Protein AF-A0A7K1Z1G1-F1 (afdb_monomer)

Solvent-accessible surface area (backbone atoms only — not comparable to full-atom values): 9906 Å² total; per-residue (Å²): 142,82,71,72,47,76,33,46,46,66,32,77,38,81,45,75,45,65,49,96,61,77,34,84,35,58,25,43,35,39,56,41,64,44,82,96,51,61,45,48,66,42,65,47,62,47,80,36,32,61,92,39,20,83,48,75,44,73,27,42,33,36,30,54,63,85,82,65,77,60,68,42,80,43,52,38,38,36,38,31,38,39,26,88,40,75,72,44,73,47,78,43,47,32,34,40,38,59,81,54,68,85,77,87,63,45,82,44,80,46,67,45,62,89,71,74,62,92,96,61,82,67,47,77,47,79,44,62,74,55,90,67,99,62,92,79,89,82,88,85,83,90,75,79,55,87,76,71,58,56,91,84,75,61,78,85,79,85,132

Radius of gyration: 30.46 Å; Cα contacts (8 Å, |Δi|>4): 270; chains: 1; bounding box: 64×21×80 Å

Nearest PDB structures (foldseek):
  1row-assembly2_B  TM=6.636E-01  e=2.705E-04  Caenorhabditis elegans
  7sqc-assembly1_T0  TM=6.574E-01  e=9.317E-04  Chlamydomonas reinhardtii
  7sqc-assembly1_T1  TM=7.226E-01  e=3.574E-03  Chlamydomonas reinhardtii
  5ghu-assembly1_A  TM=6.743E-01  e=1.776E-03  Escherichia coli K-12
  4be6-assembly1_A  TM=3.916E-01  e=7.331E-01  Vibrio cholerae MJ-1236

Foldseek 3Di:
DPLEAEAEAQGKDKDWDAAPDQFQAKKKKAKDQCPPHQKDKPPRIDIAGSVRRGDTDIIMIHGHADADQDKDKTKMWIFIDHRPGDRDIDIGIYIHDHPHDDPPWDWDWDWPPPDDDAPDDIDIDIDIPDDDPDDDDDDDDDDADPVGDPPRRDDDDDD

Structure (mmCIF, N/CA/C/O backbone):
data_AF-A0A7K1Z1G1-F1
#
_entry.id   AF-A0A7K1Z1G1-F1
#
loop_
_atom_site.group_PDB
_atom_site.id
_atom_site.type_symbol
_atom_site.label_atom_id
_atom_site.label_alt_id
_atom_site.label_comp_id
_atom_site.label_asym_id
_atom_site.label_entity_id
_atom_site.label_seq_id
_atom_site.pdbx_PDB_ins_code
_atom_site.Cartn_x
_atom_site.Cartn_y
_atom_site.Cartn_z
_atom_site.occupancy
_atom_site.B_iso_or_equiv
_atom_site.auth_seq_id
_atom_site.auth_comp_id
_atom_site.auth_asym_id
_atom_site.auth_atom_id
_atom_site.pdbx_PDB_model_num
ATOM 1 N N . MET A 1 1 ? -18.009 -6.519 -3.606 1.00 38.53 1 MET A N 1
ATOM 2 C CA . MET A 1 1 ? -16.577 -6.807 -3.401 1.00 38.53 1 MET A CA 1
ATOM 3 C C . MET A 1 1 ? -15.779 -5.833 -4.250 1.00 38.53 1 MET A C 1
ATOM 5 O O . MET A 1 1 ? -15.648 -6.042 -5.446 1.00 38.53 1 MET A O 1
ATOM 9 N N . ARG A 1 2 ? -15.375 -4.712 -3.648 1.00 45.75 2 ARG A N 1
ATOM 10 C CA . ARG A 1 2 ? -14.464 -3.703 -4.209 1.00 45.75 2 ARG A CA 1
ATOM 11 C C . ARG A 1 2 ? -13.658 -3.128 -3.037 1.00 45.75 2 ARG A C 1
ATOM 13 O O . ARG A 1 2 ? -13.747 -1.946 -2.753 1.00 45.75 2 ARG A O 1
ATOM 20 N N . ASP A 1 3 ? -12.928 -3.991 -2.339 1.00 58.59 3 ASP A N 1
ATOM 21 C CA . ASP A 1 3 ? -12.039 -3.577 -1.243 1.00 58.59 3 ASP A CA 1
ATOM 22 C C . ASP A 1 3 ? -10.574 -3.714 -1.695 1.00 58.59 3 ASP A C 1
ATOM 24 O O . ASP A 1 3 ? -9.742 -4.247 -0.970 1.00 58.59 3 ASP A O 1
ATOM 28 N N . LYS A 1 4 ? -10.283 -3.320 -2.944 1.00 71.50 4 LYS A N 1
ATOM 29 C CA . LYS A 1 4 ? -8.915 -3.226 -3.468 1.00 71.50 4 LYS A CA 1
ATOM 30 C C . LYS A 1 4 ? -8.444 -1.795 -3.224 1.00 71.50 4 LYS A C 1
ATOM 32 O O . LYS A 1 4 ? -9.080 -0.863 -3.718 1.00 71.50 4 LYS A O 1
ATOM 37 N N . VAL A 1 5 ? -7.381 -1.621 -2.445 1.00 89.00 5 VAL A N 1
ATOM 38 C CA . VAL A 1 5 ? -6.740 -0.314 -2.241 1.00 89.00 5 VAL A CA 1
ATOM 39 C C . VAL A 1 5 ? -5.540 -0.225 -3.173 1.00 89.00 5 VAL A C 1
ATOM 41 O O . VAL A 1 5 ? -4.688 -1.102 -3.160 1.00 89.00 5 VAL A O 1
ATOM 44 N N . GLU A 1 6 ? -5.482 0.829 -3.978 1.00 94.62 6 GLU A N 1
ATOM 45 C CA . GLU A 1 6 ? -4.355 1.090 -4.877 1.00 94.62 6 GLU A CA 1
ATOM 46 C C . GLU A 1 6 ? -3.518 2.247 -4.329 1.00 94.62 6 GLU A C 1
ATOM 48 O O . GLU A 1 6 ? -4.069 3.290 -3.934 1.00 94.62 6 GLU A O 1
ATOM 53 N N . VAL A 1 7 ? -2.205 2.035 -4.279 1.00 96.00 7 VAL A N 1
ATOM 54 C CA . VAL A 1 7 ? -1.196 2.993 -3.818 1.00 96.00 7 VAL A CA 1
ATOM 55 C C . VAL A 1 7 ? -0.151 3.099 -4.929 1.00 96.00 7 VAL A C 1
ATOM 57 O O . VAL A 1 7 ? 0.503 2.102 -5.191 1.00 96.00 7 VAL A O 1
ATOM 60 N N . PRO A 1 8 ? -0.022 4.235 -5.629 1.00 95.25 8 PRO A N 1
ATOM 61 C CA . PRO A 1 8 ? 1.057 4.402 -6.599 1.00 95.25 8 PRO A CA 1
ATOM 62 C C . PRO A 1 8 ? 2.418 4.304 -5.914 1.00 95.25 8 PRO A C 1
ATOM 64 O O . PRO A 1 8 ? 2.542 4.739 -4.763 1.00 95.25 8 PRO A O 1
ATOM 67 N N . GLU A 1 9 ? 3.418 3.791 -6.619 1.00 94.38 9 GLU A N 1
ATOM 68 C CA . GLU A 1 9 ? 4.802 3.852 -6.158 1.00 94.38 9 GLU A CA 1
ATOM 69 C C . GLU A 1 9 ? 5.267 5.283 -5.858 1.00 94.38 9 GLU A C 1
ATOM 71 O O . GLU A 1 9 ? 4.685 6.288 -6.296 1.00 94.38 9 GLU A O 1
ATOM 76 N N . GLY A 1 10 ? 6.234 5.379 -4.942 1.00 94.06 10 GLY A N 1
ATOM 77 C CA . GLY A 1 10 ? 6.780 6.651 -4.463 1.00 94.06 10 GLY A CA 1
ATOM 78 C C . GLY A 1 10 ? 5.768 7.590 -3.787 1.00 94.06 10 GLY A C 1
ATOM 79 O O . GLY A 1 10 ? 6.087 8.757 -3.541 1.00 94.06 10 GLY A O 1
ATOM 80 N N . SER A 1 11 ? 4.550 7.117 -3.497 1.00 95.44 11 SER A N 1
ATOM 81 C CA . SER A 1 11 ? 3.425 7.948 -3.066 1.00 95.44 11 SER A CA 1
ATOM 82 C C . SER A 1 11 ? 2.770 7.470 -1.770 1.00 95.44 11 SER A C 1
ATOM 84 O O . SER A 1 11 ? 2.881 6.320 -1.344 1.00 95.44 11 SER A O 1
ATOM 86 N N . ASP A 1 12 ? 2.017 8.388 -1.159 1.00 95.94 12 ASP A N 1
ATOM 87 C CA . ASP A 1 12 ? 1.241 8.143 0.053 1.00 95.94 12 ASP A CA 1
ATOM 88 C C . ASP A 1 12 ? -0.260 7.978 -0.245 1.00 95.94 12 ASP A C 1
ATOM 90 O O . ASP A 1 12 ? -0.850 8.700 -1.058 1.00 95.94 12 ASP A O 1
ATOM 94 N N . LYS A 1 13 ? -0.927 7.084 0.493 1.00 96.50 13 LYS A N 1
ATOM 95 C CA . LYS A 1 13 ? -2.381 6.884 0.451 1.00 96.50 13 LYS A CA 1
ATOM 96 C C . LYS A 1 13 ? -2.971 6.755 1.852 1.00 96.50 13 LYS A C 1
ATOM 98 O O . LYS A 1 13 ? -2.518 5.965 2.670 1.00 96.50 13 LYS A O 1
ATOM 103 N N . LYS A 1 14 ? -4.054 7.490 2.116 1.00 96.44 14 LYS A N 1
ATOM 104 C CA . LYS A 1 14 ? -4.797 7.394 3.380 1.00 96.44 14 LYS A CA 1
ATOM 105 C C . LYS A 1 14 ? -5.772 6.213 3.361 1.00 96.44 14 LYS A C 1
ATOM 107 O O . LYS A 1 14 ? -6.578 6.098 2.438 1.00 96.44 14 LYS A O 1
ATOM 112 N N . MET A 1 15 ? -5.739 5.400 4.413 1.00 94.88 15 MET A N 1
ATOM 113 C CA . MET A 1 15 ? -6.734 4.380 4.740 1.00 94.88 15 MET A CA 1
ATOM 114 C C . MET A 1 15 ? -7.398 4.742 6.069 1.00 94.88 15 MET A C 1
ATOM 116 O O . MET A 1 15 ? -6.714 4.904 7.073 1.00 94.88 15 MET A O 1
ATOM 120 N N . ASP A 1 16 ? -8.722 4.858 6.089 1.00 96.19 16 ASP A N 1
ATOM 121 C CA . ASP A 1 16 ? -9.472 5.132 7.315 1.00 96.19 16 ASP A CA 1
ATOM 122 C C . ASP A 1 16 ? -9.934 3.823 7.971 1.00 96.19 16 ASP A C 1
ATOM 124 O O . ASP A 1 16 ? -10.432 2.916 7.300 1.00 96.19 16 ASP A O 1
ATOM 128 N N . VAL A 1 17 ? -9.758 3.723 9.290 1.00 96.62 17 VAL A N 1
ATOM 129 C CA . VAL A 1 17 ? -10.181 2.578 10.105 1.00 96.62 17 VAL A CA 1
ATOM 130 C C . VAL A 1 17 ? -11.223 3.041 11.116 1.00 96.62 17 VAL A C 1
ATOM 132 O O . VAL A 1 17 ? -11.045 4.055 11.789 1.00 96.62 17 VAL A O 1
ATOM 135 N N . VAL A 1 18 ? -12.301 2.272 11.254 1.00 96.94 18 VAL A N 1
ATOM 136 C CA . VAL A 1 18 ? -13.406 2.549 12.178 1.00 96.94 18 VAL A CA 1
ATOM 137 C C . VAL A 1 18 ? -13.992 1.237 12.695 1.00 96.94 18 VAL A C 1
ATOM 139 O O . VAL A 1 18 ? -13.965 0.218 11.998 1.00 96.94 18 VAL A O 1
ATOM 142 N N . LEU A 1 19 ? -14.519 1.237 13.920 1.00 96.94 19 LEU A N 1
ATOM 143 C CA . LEU A 1 19 ? -15.243 0.086 14.455 1.00 96.94 19 LEU A CA 1
ATOM 144 C C . LEU A 1 19 ? -16.712 0.133 14.024 1.00 96.94 19 LEU A C 1
ATOM 146 O O . LEU A 1 19 ? -17.328 1.193 13.947 1.00 96.94 19 LEU A O 1
ATOM 150 N N . SER A 1 20 ? -17.309 -1.032 13.779 1.00 93.19 20 SER A N 1
ATOM 151 C CA . SER A 1 20 ? -18.716 -1.126 13.365 1.00 93.19 20 SER A CA 1
ATOM 152 C C . SER A 1 20 ? -19.708 -1.023 14.528 1.00 93.19 20 SER A C 1
ATOM 154 O O . SER A 1 20 ? -20.890 -0.768 14.299 1.00 93.19 20 SER A O 1
ATOM 156 N N . ALA A 1 21 ? -19.247 -1.21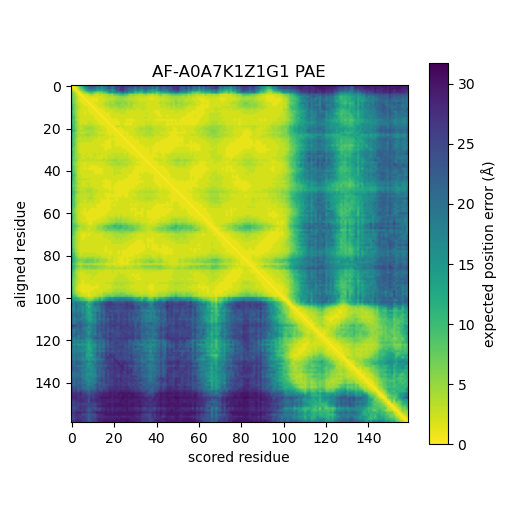5 15.767 1.00 95.75 21 ALA A N 1
ATOM 157 C CA . ALA A 1 21 ? -20.064 -1.129 16.971 1.00 95.75 21 ALA A CA 1
ATOM 158 C C . ALA A 1 21 ? -19.289 -0.529 18.152 1.00 95.75 21 ALA A C 1
ATOM 160 O O . ALA A 1 21 ? -18.079 -0.737 18.290 1.00 95.75 21 ALA A O 1
ATOM 161 N N . ALA A 1 22 ? -20.020 0.159 19.034 1.00 97.25 22 ALA A N 1
ATOM 162 C CA . ALA A 1 22 ? -19.482 0.718 20.268 1.00 97.25 22 ALA A CA 1
ATOM 163 C C . ALA A 1 22 ? -18.880 -0.383 21.159 1.00 97.25 22 ALA A C 1
ATOM 165 O O . ALA A 1 22 ? -19.602 -1.317 21.523 1.00 97.25 22 ALA A O 1
ATOM 166 N N . PRO A 1 23 ? -17.592 -0.295 21.531 1.00 97.69 23 PRO A N 1
ATOM 167 C CA . PRO A 1 23 ? -16.980 -1.253 22.434 1.00 97.69 23 PRO A CA 1
ATOM 168 C C . PRO A 1 23 ? -17.345 -0.956 23.896 1.00 97.69 23 PRO A C 1
ATOM 170 O O . PRO A 1 23 ? -17.713 0.164 24.251 1.00 97.69 23 PRO A O 1
ATOM 173 N N . SER A 1 24 ? -17.211 -1.953 24.772 1.00 97.81 24 SER A N 1
ATOM 174 C CA . SER A 1 24 ? -17.453 -1.802 26.218 1.00 97.81 24 SER A CA 1
ATOM 175 C C . SER A 1 24 ? -16.270 -1.201 26.991 1.00 97.81 24 SER A C 1
ATOM 177 O O . SER A 1 24 ? -16.411 -0.845 28.157 1.00 97.81 24 SER A O 1
ATOM 179 N N . ALA A 1 25 ? -15.096 -1.149 26.365 1.00 98.06 25 ALA A N 1
ATOM 180 C CA . ALA A 1 25 ? -13.834 -0.616 26.873 1.00 98.06 25 ALA A CA 1
ATOM 181 C C . ALA A 1 25 ? -12.931 -0.296 25.670 1.00 98.06 25 ALA A C 1
ATOM 183 O O . ALA A 1 25 ? -13.371 -0.420 24.528 1.00 98.06 25 ALA A O 1
ATOM 184 N N . ASP A 1 26 ? -11.683 0.087 25.906 1.00 98.38 26 ASP A N 1
ATOM 185 C CA . ASP A 1 26 ? -10.754 0.365 24.814 1.00 98.38 26 ASP A CA 1
ATOM 186 C C . ASP A 1 26 ? -10.456 -0.896 23.983 1.00 98.38 26 ASP A C 1
ATOM 188 O O . ASP A 1 26 ? -10.356 -2.013 24.506 1.00 98.38 26 ASP A O 1
ATOM 192 N N . VAL A 1 27 ? -10.328 -0.695 22.673 1.00 98.56 27 VAL A N 1
ATOM 193 C CA . VAL A 1 27 ? -9.976 -1.699 21.668 1.00 98.56 27 VAL A CA 1
ATOM 194 C C . VAL A 1 27 ? -8.681 -1.270 21.006 1.00 98.56 27 VAL A C 1
ATOM 196 O O . VAL A 1 27 ? -8.597 -0.169 20.462 1.00 98.56 27 VAL A O 1
ATOM 199 N N . THR A 1 28 ? -7.696 -2.155 20.992 1.00 98.44 28 THR A N 1
ATOM 200 C CA . THR A 1 28 ? -6.471 -1.964 20.219 1.00 98.44 28 THR A CA 1
ATOM 201 C C . THR A 1 28 ? -6.613 -2.688 18.889 1.00 98.44 28 THR A C 1
ATOM 203 O O . THR A 1 28 ? -6.902 -3.884 18.866 1.00 98.44 28 THR A O 1
ATOM 206 N N . VAL A 1 29 ? -6.397 -1.972 17.788 1.00 98.38 29 VAL A N 1
ATOM 207 C CA . VAL A 1 29 ? -6.309 -2.539 16.439 1.00 98.38 29 VAL A CA 1
ATOM 208 C C . VAL A 1 29 ? -4.855 -2.504 15.998 1.00 98.38 29 VAL A C 1
ATOM 210 O O . VAL A 1 29 ? -4.291 -1.422 15.851 1.00 98.38 29 VAL A O 1
ATOM 213 N N . THR A 1 30 ? -4.247 -3.667 15.783 1.00 98.44 30 THR A N 1
ATOM 214 C CA . THR A 1 30 ? -2.875 -3.785 15.271 1.00 98.44 30 THR A CA 1
ATOM 215 C C . THR A 1 30 ? -2.878 -4.089 13.780 1.00 98.44 30 THR A C 1
ATOM 217 O O . THR A 1 30 ? -3.741 -4.817 13.296 1.00 98.44 30 THR A O 1
ATOM 220 N N . ILE A 1 31 ? -1.913 -3.532 13.049 1.00 98.25 31 ILE A N 1
ATOM 221 C CA . ILE A 1 31 ? -1.729 -3.718 11.607 1.00 98.25 31 ILE A CA 1
ATOM 222 C C . ILE A 1 31 ? -0.458 -4.538 11.390 1.00 98.25 31 ILE A C 1
ATOM 224 O O . ILE A 1 31 ? 0.598 -4.221 11.931 1.00 98.25 31 ILE A O 1
ATOM 228 N N . SER A 1 32 ? -0.561 -5.603 10.601 1.00 97.88 32 SER A N 1
ATOM 229 C CA . SER A 1 32 ? 0.533 -6.528 10.284 1.00 97.88 32 SER A CA 1
ATOM 230 C C . SER A 1 32 ? 0.488 -6.949 8.811 1.00 97.88 32 SER A C 1
ATOM 232 O O . SER A 1 32 ? -0.414 -6.540 8.083 1.00 97.88 32 SER A O 1
ATOM 234 N N . GLY A 1 33 ? 1.458 -7.749 8.357 1.00 96.69 33 GLY A N 1
ATOM 235 C CA . GLY A 1 33 ? 1.541 -8.198 6.956 1.00 96.69 33 GLY A CA 1
ATOM 236 C C . GLY A 1 33 ? 2.279 -7.240 6.012 1.00 96.69 33 GLY A C 1
ATOM 237 O O . GLY A 1 33 ? 2.270 -7.462 4.812 1.00 96.69 33 GLY A O 1
ATOM 238 N N . HIS A 1 34 ? 2.929 -6.205 6.556 1.00 96.44 34 HIS A N 1
ATOM 239 C CA . HIS A 1 34 ? 3.723 -5.214 5.812 1.00 96.44 34 HIS A CA 1
ATOM 240 C C . HIS A 1 34 ? 5.248 -5.422 5.939 1.00 96.44 34 HIS A C 1
ATOM 242 O O . HIS A 1 34 ? 6.050 -4.621 5.470 1.00 96.44 34 HIS A O 1
ATOM 248 N N . ALA A 1 35 ? 5.689 -6.440 6.684 1.00 96.12 35 ALA A N 1
ATOM 249 C CA . ALA A 1 35 ? 7.112 -6.671 6.905 1.00 96.12 35 ALA A CA 1
ATOM 250 C C . ALA A 1 35 ? 7.738 -7.315 5.662 1.00 96.12 35 ALA A C 1
ATOM 252 O O . ALA A 1 35 ? 7.305 -8.391 5.255 1.00 96.12 35 ALA A O 1
ATOM 253 N N . GLY A 1 36 ? 8.774 -6.677 5.108 1.00 94.06 36 GLY A N 1
ATOM 254 C CA . GLY A 1 36 ? 9.448 -7.143 3.892 1.00 94.06 36 GLY A CA 1
ATOM 255 C C . GLY A 1 36 ? 8.688 -6.847 2.597 1.00 94.06 36 GLY A C 1
ATOM 256 O O . GLY A 1 36 ? 9.005 -7.459 1.587 1.00 94.06 36 GLY A O 1
ATOM 257 N N . THR A 1 37 ? 7.695 -5.957 2.646 1.00 95.88 37 THR A N 1
ATOM 258 C CA . THR A 1 37 ? 6.983 -5.425 1.475 1.00 95.88 37 THR A CA 1
ATOM 259 C C . THR A 1 37 ? 7.366 -3.969 1.254 1.00 95.88 37 THR A C 1
ATOM 261 O O . THR A 1 37 ? 7.712 -3.294 2.228 1.00 95.88 37 THR A O 1
ATOM 264 N N . ASP A 1 38 ? 7.129 -3.447 0.056 1.00 95.69 38 ASP A N 1
ATOM 265 C CA . ASP A 1 38 ? 7.360 -2.039 -0.295 1.00 95.69 38 ASP A CA 1
ATOM 266 C C . ASP A 1 38 ? 6.284 -1.072 0.224 1.00 95.69 38 ASP A C 1
ATOM 268 O O . ASP A 1 38 ? 6.265 0.111 -0.099 1.00 95.69 38 ASP A O 1
ATOM 272 N N . LEU A 1 39 ? 5.411 -1.544 1.121 1.00 97.50 39 LEU A N 1
ATOM 273 C CA . LEU A 1 39 ? 4.398 -0.745 1.804 1.00 97.50 39 LEU A CA 1
ATOM 274 C C . LEU A 1 39 ? 4.733 -0.530 3.287 1.00 97.50 39 LEU A C 1
ATOM 276 O O . LEU A 1 39 ? 4.882 -1.484 4.052 1.00 97.50 39 LEU A O 1
ATOM 280 N N . THR A 1 4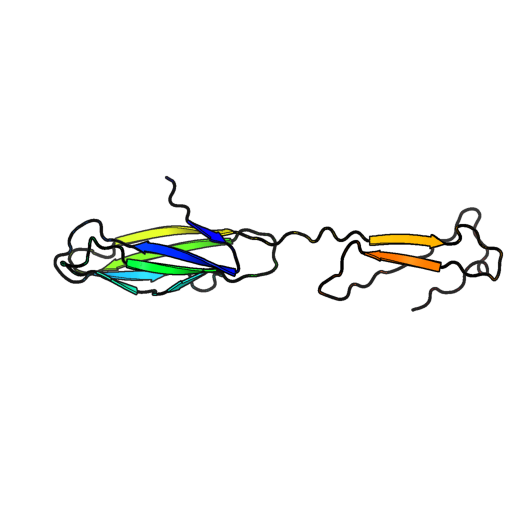0 ? 4.724 0.724 3.737 1.00 98.12 40 THR A N 1
ATOM 281 C CA . THR A 1 40 ? 4.877 1.094 5.153 1.00 98.12 40 THR A CA 1
ATOM 282 C C . THR A 1 40 ? 3.617 1.788 5.690 1.00 98.12 40 THR A C 1
ATOM 284 O O . THR A 1 40 ? 3.361 2.942 5.345 1.00 98.12 40 THR A O 1
ATOM 287 N N . PRO A 1 41 ? 2.818 1.131 6.555 1.00 98.00 41 PRO A N 1
ATOM 288 C CA . PRO A 1 41 ? 1.697 1.764 7.247 1.00 98.00 41 PRO A CA 1
ATOM 289 C C . PRO A 1 41 ? 2.144 2.548 8.494 1.00 98.00 41 PRO A C 1
ATOM 291 O O . PRO A 1 41 ? 2.980 2.083 9.270 1.00 98.00 41 PRO A O 1
ATOM 294 N N . SER A 1 42 ? 1.532 3.708 8.744 1.00 97.94 42 SER A N 1
ATOM 295 C CA . SER A 1 42 ? 1.767 4.523 9.941 1.00 97.94 42 SER A CA 1
ATOM 296 C C . SER A 1 42 ? 0.493 5.251 10.409 1.00 97.94 42 SER A C 1
ATOM 298 O O . SER A 1 42 ? -0.094 6.005 9.629 1.00 97.94 42 SER A O 1
ATOM 300 N N . PRO A 1 43 ? 0.053 5.076 11.672 1.00 98.38 43 PRO A N 1
ATOM 301 C CA . PRO A 1 43 ? 0.617 4.180 12.687 1.00 98.38 43 PRO A CA 1
ATOM 302 C C . PRO A 1 43 ? 0.269 2.700 12.425 1.00 98.38 43 PRO A C 1
ATOM 304 O O . PRO A 1 43 ? -0.685 2.391 11.718 1.00 98.38 43 PRO A O 1
ATOM 307 N N . THR A 1 44 ? 1.000 1.771 13.052 1.00 98.00 44 THR A N 1
ATOM 308 C CA . THR A 1 44 ? 0.721 0.316 13.002 1.00 98.00 44 THR A CA 1
ATOM 309 C C . THR A 1 44 ? -0.188 -0.178 14.133 1.00 98.00 44 THR A C 1
ATOM 311 O O . THR A 1 44 ? -0.521 -1.361 14.198 1.00 98.00 44 THR A O 1
ATOM 314 N N . SER A 1 45 ? -0.600 0.714 15.035 1.00 98.00 45 SER A N 1
ATOM 315 C CA . SER A 1 45 ? -1.541 0.428 16.115 1.00 98.00 45 SER A CA 1
ATOM 316 C C . SER A 1 45 ? -2.468 1.619 16.320 1.00 98.00 45 SER A C 1
ATOM 318 O O . SER A 1 45 ? -2.009 2.755 16.421 1.00 98.00 45 SER A O 1
ATOM 320 N N . LEU A 1 46 ? -3.763 1.342 16.429 1.00 98.25 46 LEU A N 1
ATOM 321 C CA . LEU A 1 46 ? -4.817 2.312 16.712 1.00 98.25 46 LEU A CA 1
ATOM 322 C C . LEU A 1 46 ? -5.534 1.925 18.003 1.00 98.25 46 LEU A 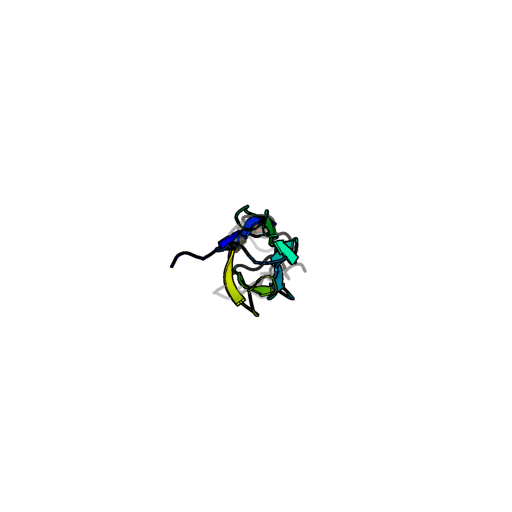C 1
ATOM 324 O O . LEU A 1 46 ? -5.685 0.738 18.294 1.00 98.25 46 LEU A O 1
ATOM 328 N N . THR A 1 47 ? -6.016 2.919 18.745 1.00 98.25 47 THR A N 1
ATOM 329 C CA . THR A 1 47 ? -6.812 2.696 19.957 1.00 98.25 47 THR A CA 1
ATOM 330 C C . THR A 1 47 ? -8.179 3.330 19.783 1.00 98.25 47 THR A C 1
ATOM 332 O O . THR A 1 47 ? -8.292 4.545 19.610 1.00 98.25 47 THR A O 1
ATOM 335 N N . PHE A 1 48 ? -9.221 2.511 19.864 1.00 98.44 48 PHE A N 1
ATOM 336 C CA . PHE A 1 48 ? -10.608 2.949 19.830 1.00 98.44 48 PHE A CA 1
ATOM 337 C C . PHE A 1 48 ? -11.224 2.882 21.221 1.00 98.44 48 PHE A C 1
ATOM 339 O O . PHE A 1 48 ? -11.118 1.868 21.900 1.00 98.44 48 PHE A O 1
ATOM 346 N N . THR A 1 49 ? -11.909 3.942 21.631 1.00 98.44 49 THR A N 1
ATOM 347 C CA . THR A 1 49 ? -12.605 4.025 22.923 1.00 98.44 49 THR A CA 1
ATOM 348 C C . THR A 1 49 ? -14.125 4.003 22.723 1.00 98.44 49 THR A C 1
ATOM 350 O O . THR A 1 49 ? -14.607 4.254 21.612 1.00 98.44 49 THR A O 1
ATOM 353 N N . PRO A 1 50 ? -14.933 3.807 23.782 1.00 98.19 50 PRO A N 1
ATOM 354 C CA . PRO A 1 50 ? -16.391 3.933 23.687 1.00 98.19 50 PRO A CA 1
ATOM 355 C C . PRO A 1 50 ? -16.895 5.317 23.223 1.00 98.19 50 PRO A C 1
ATOM 357 O O . PRO A 1 50 ? -18.016 5.419 22.734 1.00 98.19 50 PRO A O 1
ATOM 360 N N . ALA A 1 51 ? -16.091 6.381 23.344 1.00 98.19 51 ALA A N 1
ATOM 361 C CA . ALA A 1 51 ? -16.407 7.723 22.817 1.00 98.19 51 ALA A CA 1
ATOM 362 C C . ALA A 1 51 ? -15.907 7.943 21.371 1.00 98.19 51 ALA A C 1
ATOM 364 O O . ALA A 1 51 ? -16.367 8.822 20.653 1.00 98.19 51 ALA A O 1
ATOM 365 N N . ASN A 1 52 ? -14.913 7.138 21.023 1.00 97.50 52 ASN A N 1
ATOM 366 C CA . ASN A 1 52 ? -14.096 7.022 19.834 1.00 97.50 52 ASN A CA 1
ATOM 367 C C . ASN A 1 52 ? -14.556 6.303 18.568 1.00 97.50 52 ASN A C 1
ATOM 369 O O . ASN A 1 52 ? -14.183 6.636 17.447 1.00 97.50 52 ASN A O 1
ATOM 373 N N . TRP A 1 53 ? -15.260 5.202 18.811 1.00 98.06 53 TRP A N 1
ATOM 374 C CA . TRP A 1 53 ? -15.279 4.016 17.954 1.00 98.06 53 TRP A CA 1
ATOM 375 C C . TRP A 1 53 ? -15.824 4.244 16.544 1.00 98.06 53 TRP A C 1
ATOM 377 O O . TRP A 1 53 ? -15.453 3.519 15.627 1.00 98.06 53 TRP A O 1
ATOM 387 N N . ASN A 1 54 ? -16.695 5.239 16.395 1.00 97.44 54 ASN A N 1
ATOM 388 C CA . ASN A 1 54 ? -17.372 5.620 15.161 1.00 97.44 54 ASN A CA 1
ATOM 389 C C . ASN A 1 54 ? -16.714 6.817 14.456 1.00 97.44 54 ASN A C 1
ATOM 391 O O . ASN A 1 54 ? -17.322 7.398 13.560 1.00 97.44 54 ASN A O 1
ATOM 395 N N . THR A 1 55 ? -15.526 7.230 14.897 1.00 97.75 55 THR A N 1
ATOM 396 C CA . THR A 1 55 ? -14.721 8.254 14.227 1.00 97.75 55 THR A CA 1
ATOM 397 C C . THR A 1 55 ? -13.612 7.574 13.440 1.00 97.75 55 THR A C 1
ATOM 399 O O . THR A 1 55 ? -12.873 6.762 13.997 1.00 97.75 55 THR A O 1
ATOM 402 N N . ASP A 1 56 ? -13.484 7.935 12.166 1.00 97.88 56 ASP A N 1
ATOM 403 C CA . ASP A 1 56 ? -12.421 7.440 11.297 1.00 97.88 56 ASP A CA 1
ATOM 404 C C . ASP A 1 56 ? -11.046 7.809 11.867 1.00 97.88 56 ASP A C 1
ATOM 406 O O . ASP A 1 56 ? -10.729 8.986 12.071 1.00 97.88 56 ASP A O 1
ATOM 410 N N . GLN A 1 57 ? -10.222 6.794 12.119 1.00 98.06 57 GLN A N 1
ATOM 411 C CA . GLN A 1 57 ? -8.821 6.971 12.476 1.00 98.06 57 GLN A CA 1
ATOM 412 C C . GLN A 1 57 ? -7.952 6.696 11.243 1.00 98.06 57 GLN A C 1
ATOM 414 O O . GLN A 1 57 ? -8.012 5.592 10.694 1.00 98.06 57 GLN A O 1
ATOM 419 N N . PRO A 1 58 ? -7.159 7.680 10.785 1.00 97.12 58 PRO A N 1
ATOM 420 C CA . PRO A 1 58 ? -6.388 7.541 9.562 1.00 97.12 58 PRO A CA 1
ATOM 421 C C . PRO A 1 58 ? -5.113 6.724 9.786 1.00 97.12 58 PRO A C 1
ATOM 423 O O . PRO A 1 58 ? -4.401 6.898 10.775 1.00 97.12 58 PRO A O 1
ATOM 426 N N . VAL A 1 59 ? -4.792 5.896 8.801 1.00 97.81 59 VAL A N 1
ATOM 427 C CA . VAL A 1 59 ? -3.510 5.218 8.615 1.00 97.81 59 VAL A CA 1
ATOM 428 C C . VAL A 1 59 ? -2.932 5.719 7.300 1.00 97.81 59 VAL A C 1
ATOM 430 O O . VAL A 1 59 ? -3.582 5.627 6.257 1.00 97.81 59 VAL A O 1
ATOM 433 N N . MET A 1 60 ? -1.724 6.272 7.341 1.00 98.00 60 MET A N 1
ATOM 434 C CA . MET A 1 60 ? -0.985 6.615 6.133 1.00 98.00 60 MET A CA 1
ATOM 435 C C . MET A 1 60 ? -0.269 5.374 5.616 1.00 98.00 60 MET A C 1
ATOM 437 O O . MET A 1 60 ? 0.408 4.696 6.384 1.00 98.00 60 MET A O 1
ATOM 441 N N . LEU A 1 61 ? -0.434 5.073 4.335 1.00 98.00 61 LEU A N 1
ATOM 442 C CA . LEU A 1 61 ? 0.258 4.005 3.630 1.00 98.00 61 LEU A CA 1
ATOM 443 C C . LEU A 1 61 ? 1.275 4.645 2.690 1.00 98.00 61 LEU A C 1
ATOM 445 O O . LEU A 1 61 ? 0.864 5.358 1.781 1.00 98.00 61 LEU A O 1
ATOM 449 N N . THR A 1 62 ? 2.560 4.391 2.902 1.00 97.94 62 THR A N 1
ATOM 450 C CA . THR A 1 62 ? 3.641 4.886 2.039 1.00 97.94 62 THR A CA 1
ATOM 451 C C . THR A 1 62 ? 4.163 3.737 1.191 1.00 97.94 62 THR A C 1
ATOM 453 O O . THR A 1 62 ? 4.578 2.725 1.762 1.00 97.94 62 THR A O 1
ATOM 456 N N . ALA A 1 63 ? 4.132 3.879 -0.133 1.00 97.69 63 ALA A N 1
ATOM 457 C CA . ALA A 1 63 ? 4.769 2.943 -1.056 1.00 97.69 63 ALA A CA 1
ATOM 458 C C . ALA A 1 63 ? 6.195 3.405 -1.389 1.00 97.69 63 ALA A C 1
ATOM 460 O O . ALA A 1 63 ? 6.436 4.590 -1.637 1.00 97.69 63 ALA A O 1
ATOM 461 N N . VAL A 1 64 ? 7.142 2.474 -1.360 1.00 95.81 64 VAL A N 1
ATOM 462 C CA . VAL A 1 64 ? 8.508 2.689 -1.840 1.00 95.81 64 VAL A CA 1
ATOM 463 C C . VAL A 1 64 ? 8.487 2.656 -3.370 1.00 95.81 64 VAL A C 1
ATOM 465 O O . VAL A 1 64 ? 7.686 1.940 -3.951 1.00 95.81 64 VAL A O 1
ATOM 468 N N . GLN A 1 65 ? 9.310 3.496 -3.996 1.00 93.19 65 GLN A N 1
ATOM 469 C CA . GLN A 1 65 ? 9.568 3.437 -5.435 1.00 93.19 65 GLN A CA 1
ATOM 470 C C . GLN A 1 65 ? 10.667 2.416 -5.706 1.00 93.19 65 GLN A C 1
ATOM 472 O O . GLN A 1 65 ? 11.716 2.499 -5.045 1.00 93.19 65 GLN A O 1
ATOM 477 N N . ASP A 1 66 ? 10.490 1.562 -6.708 1.00 88.69 66 ASP A N 1
ATOM 478 C CA . ASP A 1 66 ? 11.592 0.788 -7.266 1.00 88.69 66 ASP A CA 1
ATOM 479 C C . ASP A 1 66 ? 11.826 1.038 -8.768 1.00 88.69 66 ASP A C 1
ATOM 481 O O . ASP A 1 66 ? 11.810 2.196 -9.175 1.00 88.69 66 ASP A O 1
ATOM 485 N N . ILE A 1 67 ? 12.313 0.045 -9.514 1.00 84.56 67 ILE A N 1
ATOM 486 C CA . ILE A 1 67 ? 12.682 0.163 -10.937 1.00 84.56 67 ILE A CA 1
ATOM 487 C C . ILE A 1 67 ? 12.235 -1.052 -11.757 1.00 84.56 67 ILE A C 1
ATOM 489 O O . ILE A 1 67 ? 12.739 -1.257 -12.873 1.00 84.56 67 ILE A O 1
ATOM 493 N N . ASP A 1 68 ? 11.442 -1.947 -11.168 1.00 86.94 68 ASP A N 1
ATOM 494 C CA . ASP A 1 68 ? 10.886 -3.065 -11.905 1.00 86.94 68 ASP A CA 1
ATOM 495 C C . ASP A 1 68 ? 9.699 -2.595 -12.765 1.00 86.94 68 ASP A C 1
ATOM 497 O O . ASP A 1 68 ? 9.621 -1.421 -13.090 1.00 86.94 68 ASP A O 1
ATOM 501 N N . PHE A 1 69 ? 8.908 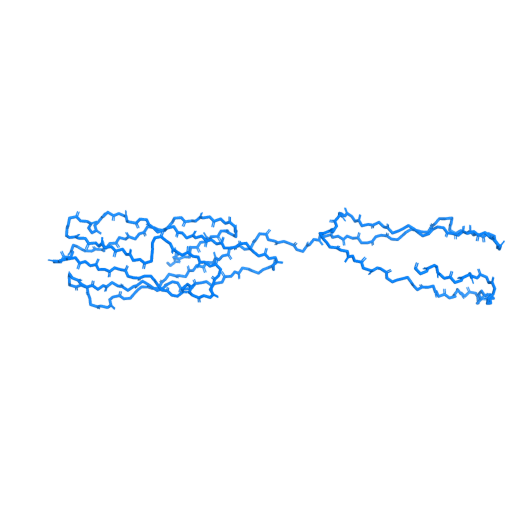-3.505 -13.325 1.00 88.75 69 PHE A N 1
ATOM 502 C CA . PHE A 1 69 ? 7.809 -3.132 -14.230 1.00 88.75 69 PHE A CA 1
ATOM 503 C C . PHE A 1 69 ? 6.514 -3.857 -13.832 1.00 88.75 69 PHE A C 1
ATOM 505 O O . PHE A 1 69 ? 5.758 -4.325 -14.700 1.00 88.75 69 PHE A O 1
ATOM 512 N N . VAL A 1 70 ? 6.355 -4.151 -12.539 1.00 89.50 70 VAL A N 1
ATOM 513 C CA . VAL A 1 70 ? 5.374 -5.100 -12.019 1.00 89.50 70 VAL A CA 1
ATOM 514 C C . VAL A 1 70 ? 4.649 -4.526 -10.808 1.00 89.50 70 VAL A C 1
ATOM 516 O O . VAL A 1 70 ? 5.227 -4.292 -9.762 1.00 89.50 70 VAL A O 1
ATOM 519 N N . ASP A 1 71 ? 3.320 -4.452 -10.913 1.00 93.38 71 ASP A N 1
ATOM 520 C CA . ASP A 1 71 ? 2.452 -4.200 -9.761 1.00 93.38 71 ASP A CA 1
ATOM 521 C C . ASP A 1 71 ? 2.706 -5.191 -8.613 1.00 93.38 71 ASP A C 1
ATOM 523 O O . ASP A 1 71 ? 2.607 -6.417 -8.778 1.00 93.38 71 ASP A O 1
ATOM 527 N N . ASP A 1 72 ? 2.839 -4.647 -7.411 1.00 94.06 72 ASP A N 1
ATOM 528 C CA . ASP A 1 72 ? 3.129 -5.408 -6.209 1.00 94.06 72 ASP A CA 1
ATOM 529 C C . ASP A 1 72 ? 1.876 -5.655 -5.356 1.00 94.06 72 ASP A C 1
ATOM 531 O O . ASP A 1 72 ? 0.994 -4.802 -5.216 1.00 94.06 72 ASP A O 1
ATOM 535 N N . LEU A 1 73 ? 1.756 -6.843 -4.752 1.00 95.19 73 LEU A N 1
ATOM 536 C CA . LEU A 1 73 ? 0.572 -7.228 -3.968 1.00 95.19 73 LEU A CA 1
ATOM 537 C C . LEU A 1 73 ? 0.876 -7.365 -2.477 1.00 95.19 73 LEU A C 1
ATOM 539 O O . LEU A 1 73 ? 1.621 -8.248 -2.053 1.00 95.19 73 LEU A O 1
ATOM 543 N N . VAL A 1 74 ? 0.173 -6.580 -1.656 1.00 96.00 74 VAL A N 1
ATOM 544 C CA . VAL A 1 74 ? 0.322 -6.582 -0.193 1.00 96.00 74 VAL A CA 1
ATOM 545 C C . VAL A 1 74 ? -0.997 -6.940 0.484 1.00 96.00 74 VAL A C 1
ATOM 547 O O . VAL A 1 74 ? -2.055 -6.417 0.144 1.00 96.00 74 VAL A O 1
ATOM 550 N N . ASN A 1 75 ? -0.951 -7.823 1.486 1.00 95.75 75 ASN A N 1
ATOM 551 C CA . ASN A 1 75 ? -2.113 -8.167 2.309 1.00 95.75 75 ASN A CA 1
ATOM 552 C C . ASN A 1 75 ? -1.899 -7.692 3.747 1.00 95.75 75 ASN A C 1
ATOM 554 O O . ASN A 1 75 ? -1.218 -8.351 4.534 1.00 95.75 75 ASN A O 1
ATOM 558 N N . LEU A 1 76 ? -2.529 -6.574 4.112 1.00 96.56 76 LEU A N 1
ATOM 559 C CA . LEU A 1 76 ? -2.518 -6.103 5.493 1.00 96.56 76 LEU A CA 1
ATOM 560 C C . LEU A 1 76 ? -3.535 -6.874 6.325 1.00 96.56 76 LEU A C 1
ATOM 562 O O . LEU A 1 76 ? -4.685 -7.051 5.925 1.00 96.56 76 LEU A O 1
ATOM 566 N N . THR A 1 77 ? -3.116 -7.296 7.511 1.00 97.25 77 THR A N 1
ATOM 567 C CA . THR A 1 77 ? -3.971 -7.964 8.492 1.00 97.25 77 THR A CA 1
ATOM 568 C C . THR A 1 77 ? -4.172 -7.048 9.688 1.00 97.25 77 THR A C 1
ATOM 570 O O . THR A 1 77 ? -3.211 -6.704 10.378 1.00 97.25 77 THR A O 1
ATOM 573 N N . LEU A 1 78 ? -5.425 -6.655 9.913 1.00 97.69 78 LEU A N 1
ATOM 574 C CA . LEU A 1 78 ? -5.869 -5.864 11.050 1.00 97.69 78 LEU A CA 1
ATOM 575 C C . LEU A 1 78 ? -6.459 -6.799 12.103 1.00 97.69 78 LEU A C 1
ATOM 577 O O . LEU A 1 78 ? -7.389 -7.548 11.796 1.00 97.69 78 LEU A O 1
ATOM 581 N N . THR A 1 79 ? -5.963 -6.718 13.333 1.00 98.19 79 THR A N 1
ATOM 582 C CA . THR A 1 79 ? -6.448 -7.528 14.457 1.00 98.19 79 THR A CA 1
ATOM 583 C C . THR A 1 79 ? -6.949 -6.619 15.570 1.00 98.19 79 THR A C 1
ATOM 585 O O . THR A 1 79 ? -6.174 -5.850 16.134 1.00 98.19 79 THR A O 1
ATOM 588 N N . ALA A 1 80 ? -8.241 -6.707 15.890 1.00 97.88 80 ALA A N 1
ATOM 589 C CA . ALA A 1 80 ? -8.882 -5.920 16.939 1.00 97.88 80 ALA A CA 1
ATOM 590 C C . ALA A 1 80 ? -9.063 -6.736 18.226 1.00 97.88 80 ALA A C 1
ATOM 592 O O . ALA A 1 80 ? -9.641 -7.826 18.201 1.00 97.88 80 ALA A O 1
ATOM 593 N N . ASN A 1 81 ? -8.615 -6.174 19.350 1.00 97.50 81 ASN A N 1
ATOM 594 C CA . ASN A 1 81 ? -8.635 -6.816 20.661 1.00 97.50 81 ASN A CA 1
ATOM 595 C C . ASN A 1 81 ? -9.044 -5.852 21.779 1.00 97.50 81 ASN A C 1
ATOM 597 O O . ASN A 1 81 ? -8.495 -4.758 21.889 1.00 97.50 81 ASN A O 1
ATOM 601 N N . GLY A 1 82 ? -9.965 -6.288 22.643 1.00 97.38 82 GLY A N 1
ATOM 602 C CA . GLY A 1 82 ? -10.470 -5.511 23.780 1.00 97.38 82 GLY A CA 1
ATOM 603 C C . GLY A 1 82 ? -11.922 -5.071 23.601 1.00 97.38 82 GLY A C 1
ATOM 604 O O . GLY A 1 82 ? -12.515 -5.258 22.544 1.00 97.38 82 GLY A O 1
ATOM 605 N N . GLY A 1 83 ? -12.540 -4.533 24.656 1.00 94.75 83 GLY A N 1
ATOM 606 C CA . GLY A 1 83 ? -13.871 -3.911 24.574 1.00 94.75 83 GLY A CA 1
ATOM 607 C C . GLY A 1 83 ? -15.008 -4.769 23.989 1.00 94.75 83 GLY A C 1
ATOM 608 O O . GLY A 1 83 ? -15.963 -4.210 23.458 1.00 94.75 83 GLY A O 1
ATOM 609 N N . GLY A 1 84 ? -14.907 -6.102 24.057 1.00 94.62 84 GLY A N 1
ATOM 610 C CA . GLY A 1 84 ? -15.865 -7.045 23.458 1.00 94.62 84 GLY A CA 1
ATOM 611 C C . GLY A 1 84 ? -15.464 -7.587 22.078 1.00 94.62 84 GLY A C 1
ATOM 612 O O . GLY A 1 84 ? -16.090 -8.527 21.596 1.00 94.62 84 GLY A O 1
ATOM 613 N N . TYR A 1 85 ? -14.401 -7.055 21.475 1.00 95.19 85 TYR A N 1
ATOM 614 C CA . TYR A 1 85 ? -13.732 -7.616 20.304 1.00 95.19 85 TYR A CA 1
ATOM 615 C C . TYR A 1 85 ? -12.692 -8.644 20.768 1.00 95.19 85 TYR A C 1
ATOM 617 O O . TYR A 1 85 ? -11.842 -8.340 21.609 1.00 95.19 85 TYR A O 1
ATOM 625 N N . VAL A 1 86 ? -12.785 -9.869 20.247 1.00 94.12 86 VAL A N 1
ATOM 626 C CA . VAL A 1 86 ? -11.926 -11.001 20.631 1.00 94.12 86 VAL A CA 1
ATOM 627 C C . VAL A 1 86 ? -11.231 -11.522 19.380 1.00 94.12 86 VAL A C 1
ATOM 629 O O . VAL A 1 86 ? -11.855 -12.243 18.603 1.00 94.12 86 VAL A O 1
ATOM 632 N N . ASP A 1 87 ? -9.980 -11.101 1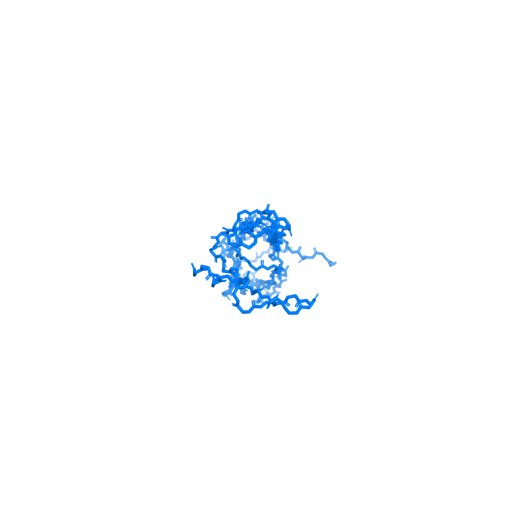9.174 1.00 92.62 87 ASP A N 1
ATOM 633 C CA . ASP A 1 87 ? -9.139 -11.441 18.020 1.00 92.62 87 ASP A CA 1
ATOM 634 C C . ASP A 1 87 ? -9.886 -11.336 16.683 1.00 92.62 87 ASP A C 1
ATOM 636 O O . ASP A 1 87 ? -9.813 -12.212 15.818 1.00 92.62 87 ASP A O 1
ATOM 640 N N . LEU A 1 88 ? -10.653 -10.254 16.509 1.00 95.81 88 LEU A N 1
ATOM 641 C CA . LEU A 1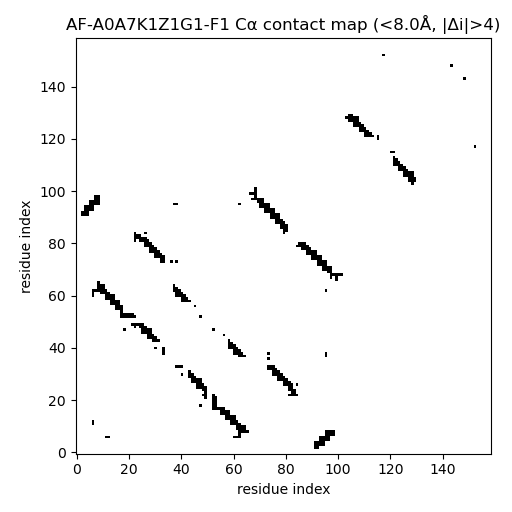 88 ? -11.359 -10.030 15.256 1.00 95.81 88 LEU A CA 1
ATOM 642 C C . LEU A 1 88 ? -10.336 -9.650 14.186 1.00 95.81 88 LEU A C 1
ATOM 644 O O . LEU A 1 88 ? -9.715 -8.591 14.268 1.00 95.81 88 LEU A O 1
ATOM 648 N N . VAL A 1 89 ? -10.200 -10.504 13.173 1.00 95.94 89 VAL A N 1
ATOM 649 C CA . VAL A 1 89 ? -9.249 -10.321 12.076 1.00 95.94 89 VAL A CA 1
ATOM 650 C C . VAL A 1 89 ? -9.954 -9.840 10.812 1.00 95.94 89 VAL A C 1
ATOM 652 O O . VAL A 1 89 ? -10.969 -10.401 10.389 1.00 95.94 89 VAL A O 1
ATOM 655 N N . LYS A 1 90 ? -9.373 -8.830 10.164 1.00 95.38 90 LYS A N 1
ATOM 656 C CA . LYS A 1 90 ? -9.754 -8.377 8.827 1.00 95.38 90 LYS A CA 1
ATOM 657 C C . LYS A 1 90 ? -8.515 -8.259 7.948 1.00 95.38 90 LYS A C 1
ATOM 659 O O . LYS A 1 90 ? -7.535 -7.635 8.337 1.00 95.38 90 LYS A O 1
ATOM 664 N N . THR A 1 91 ? -8.593 -8.810 6.744 1.00 94.94 91 THR A N 1
ATOM 665 C CA . THR A 1 91 ? -7.554 -8.642 5.724 1.00 94.94 91 THR A CA 1
ATOM 666 C C . THR A 1 91 ? -7.983 -7.591 4.708 1.00 94.94 91 THR A C 1
ATOM 668 O O . THR A 1 91 ? -9.144 -7.574 4.283 1.00 94.94 91 THR A O 1
ATOM 671 N N . VAL A 1 92 ? -7.044 -6.731 4.328 1.00 94.19 92 VAL A N 1
ATOM 672 C CA . VAL A 1 92 ? -7.174 -5.744 3.254 1.00 94.19 92 VAL A CA 1
ATOM 673 C C . VAL A 1 92 ? -6.133 -6.086 2.197 1.00 94.19 92 VAL A C 1
ATOM 675 O O . VAL A 1 92 ? -4.950 -6.177 2.515 1.00 94.19 92 VAL A O 1
ATOM 678 N N . ALA A 1 93 ? -6.583 -6.300 0.962 1.00 94.62 93 ALA A N 1
ATOM 679 C CA . ALA A 1 93 ? -5.701 -6.529 -0.175 1.00 94.62 93 ALA A CA 1
ATOM 680 C C . ALA A 1 93 ? -5.383 -5.190 -0.847 1.00 94.62 93 ALA A C 1
ATOM 682 O O . ALA A 1 93 ? -6.292 -4.419 -1.181 1.00 94.62 93 ALA A O 1
ATOM 683 N N . LEU A 1 94 ? -4.097 -4.927 -1.041 1.00 95.00 94 LEU A N 1
ATOM 684 C CA . LEU A 1 94 ? -3.582 -3.725 -1.670 1.00 95.00 94 LEU A CA 1
ATOM 685 C C . LEU A 1 94 ? -2.754 -4.081 -2.895 1.00 95.00 94 LEU A C 1
ATOM 687 O O . LEU A 1 94 ? -2.135 -5.144 -2.952 1.00 95.00 94 LEU A O 1
ATOM 691 N N . THR A 1 95 ? -2.746 -3.157 -3.844 1.00 96.25 95 THR A N 1
ATOM 692 C CA . THR A 1 95 ? -1.823 -3.170 -4.972 1.00 96.25 95 THR A CA 1
ATOM 693 C C . THR A 1 95 ? -0.990 -1.902 -4.923 1.00 96.25 95 THR A C 1
ATOM 695 O O . THR A 1 95 ? -1.556 -0.803 -4.900 1.00 96.25 95 THR A O 1
ATOM 698 N N . ILE A 1 96 ? 0.325 -2.079 -4.862 1.00 96.56 96 ILE A N 1
ATOM 699 C CA . ILE A 1 96 ? 1.282 -1.032 -5.182 1.00 96.56 96 ILE A CA 1
ATOM 700 C C . ILE A 1 96 ? 1.314 -0.970 -6.709 1.00 96.56 96 ILE A C 1
ATOM 702 O O . ILE A 1 96 ? 1.493 -1.998 -7.355 1.00 96.56 96 ILE A O 1
ATOM 706 N N . VAL A 1 97 ? 0.946 0.181 -7.264 1.00 95.69 97 VAL A N 1
ATOM 707 C CA . VAL A 1 97 ? 0.795 0.348 -8.713 1.00 95.69 97 VAL A CA 1
ATOM 708 C C . VAL A 1 97 ? 2.103 0.874 -9.263 1.00 95.69 97 VAL A C 1
ATOM 710 O O . VAL A 1 97 ? 2.476 2.001 -8.924 1.00 95.69 97 VAL A O 1
ATOM 713 N N . ASP A 1 98 ? 2.717 0.058 -10.110 1.00 94.12 98 ASP A N 1
ATOM 714 C CA . ASP A 1 98 ? 3.955 0.364 -10.810 1.00 94.12 98 ASP A CA 1
ATOM 715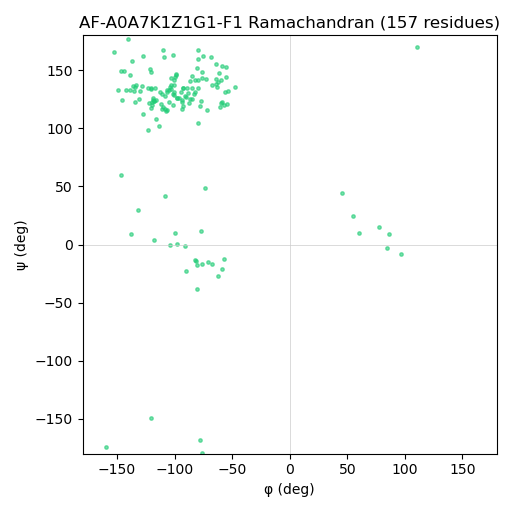 C C . ASP A 1 98 ? 3.745 1.556 -11.758 1.00 94.12 98 ASP A C 1
ATOM 717 O O . ASP A 1 98 ? 2.720 1.668 -12.451 1.00 94.12 98 ASP A O 1
ATOM 721 N N . ASP A 1 99 ? 4.698 2.484 -11.754 1.00 90.75 99 ASP A N 1
ATOM 722 C CA . ASP A 1 99 ? 4.738 3.622 -12.671 1.00 90.75 99 ASP A CA 1
ATOM 723 C C . ASP A 1 99 ? 5.971 3.625 -13.583 1.00 90.75 99 ASP A C 1
ATOM 725 O O . ASP A 1 99 ? 6.114 4.525 -14.426 1.00 90.75 99 ASP A O 1
ATOM 729 N N . ASP A 1 100 ? 6.800 2.586 -13.497 1.00 85.31 100 ASP A N 1
ATOM 730 C CA . ASP A 1 100 ? 7.913 2.370 -14.389 1.00 85.31 100 ASP A CA 1
ATOM 731 C C . ASP A 1 100 ? 7.456 1.746 -15.714 1.00 85.31 100 ASP A C 1
ATOM 733 O O . ASP A 1 100 ? 6.435 1.077 -15.881 1.00 85.31 100 ASP A O 1
ATOM 737 N N . ALA A 1 101 ? 8.223 2.038 -16.756 1.00 74.56 101 ALA A N 1
ATOM 738 C CA . ALA A 1 101 ? 7.992 1.480 -18.073 1.00 74.56 101 ALA A CA 1
ATOM 739 C C . ALA A 1 101 ? 9.332 1.113 -18.697 1.00 74.56 101 ALA A C 1
ATOM 741 O O . ALA A 1 101 ? 10.315 1.850 -18.532 1.00 74.56 101 ALA A O 1
ATOM 742 N N . PRO A 1 102 ? 9.390 0.030 -19.496 1.00 67.56 102 PRO A N 1
ATOM 743 C CA . PRO A 1 102 ? 10.578 -0.254 -20.275 1.00 67.56 102 PRO A CA 1
ATOM 744 C C . PRO A 1 102 ? 10.902 0.977 -21.121 1.00 67.56 102 PRO A C 1
ATOM 746 O O . PRO A 1 102 ? 10.090 1.442 -21.924 1.00 67.56 102 PRO A O 1
ATOM 749 N N . SER A 1 103 ? 12.097 1.530 -20.919 1.00 66.56 103 SER A N 1
ATOM 750 C CA . SER A 1 103 ? 12.548 2.681 -21.692 1.00 66.56 103 SER A CA 1
ATOM 751 C C . SER A 1 103 ? 12.594 2.281 -23.171 1.00 66.56 103 SER A C 1
ATOM 753 O O . SER A 1 103 ? 13.353 1.383 -23.534 1.00 66.56 103 SER A O 1
ATOM 755 N N . ASP A 1 104 ? 11.809 2.940 -24.033 1.00 62.81 104 ASP A N 1
ATOM 756 C CA . ASP A 1 104 ? 11.755 2.697 -25.491 1.00 62.81 104 ASP A CA 1
ATOM 757 C C . ASP A 1 104 ? 13.011 3.250 -26.205 1.00 62.81 104 ASP A C 1
ATOM 759 O O . ASP A 1 104 ? 12.967 4.035 -27.162 1.00 62.81 104 ASP A O 1
ATOM 763 N N . VAL A 1 105 ? 14.185 2.913 -25.663 1.00 70.19 105 VAL A N 1
ATOM 764 C CA . VAL A 1 105 ? 15.474 3.373 -26.163 1.00 70.19 105 VAL A CA 1
ATOM 765 C C . VAL A 1 105 ? 15.852 2.531 -27.370 1.00 70.19 105 VAL A C 1
ATOM 767 O O . VAL A 1 105 ? 16.292 1.389 -27.265 1.00 70.19 105 VAL A O 1
ATOM 770 N N . MET A 1 106 ? 15.714 3.123 -28.548 1.00 74.62 106 MET A N 1
ATOM 771 C CA . MET A 1 106 ? 16.137 2.532 -29.804 1.00 74.62 106 MET A CA 1
ATOM 772 C C . MET A 1 106 ? 17.590 2.883 -30.102 1.00 74.62 106 MET A C 1
ATOM 774 O O . MET A 1 106 ? 17.957 4.059 -30.127 1.00 74.62 106 MET A O 1
ATOM 778 N N . LEU A 1 107 ? 18.392 1.871 -30.435 1.00 82.88 107 LEU A N 1
ATOM 779 C CA . LEU A 1 107 ? 19.706 2.047 -31.045 1.00 82.88 107 LEU A CA 1
ATOM 780 C C . LEU A 1 107 ? 19.563 2.122 -32.569 1.00 82.88 107 LEU A C 1
ATOM 782 O O . LEU A 1 107 ? 19.081 1.188 -33.210 1.00 82.88 107 LEU A O 1
ATOM 786 N N . ARG A 1 108 ? 20.021 3.223 -33.166 1.00 84.19 108 ARG A N 1
ATOM 787 C CA . ARG A 1 108 ? 20.145 3.370 -34.620 1.00 84.19 108 ARG A CA 1
ATOM 788 C C . ARG A 1 108 ? 21.611 3.457 -35.008 1.00 84.19 108 ARG A C 1
ATOM 790 O O . ARG A 1 108 ? 22.351 4.256 -34.441 1.00 84.19 108 ARG A O 1
ATOM 797 N N . LEU A 1 109 ? 22.004 2.669 -36.004 1.00 87.12 109 LEU A N 1
ATOM 798 C CA . LEU A 1 109 ? 23.328 2.722 -36.615 1.00 87.12 109 LEU A CA 1
ATOM 799 C C . LEU A 1 109 ? 23.222 3.361 -37.998 1.00 87.12 109 LEU A C 1
ATOM 801 O O . LEU A 1 109 ? 22.357 2.998 -38.797 1.00 87.12 109 LEU A O 1
ATOM 805 N N . LYS A 1 110 ? 24.109 4.311 -38.284 1.00 87.44 110 LYS A N 1
ATOM 806 C CA . LYS A 1 110 ? 24.304 4.860 -39.627 1.00 87.44 110 LYS A CA 1
ATOM 807 C C . LYS A 1 110 ? 25.776 4.812 -39.999 1.00 87.44 110 LYS A C 1
ATOM 809 O O . LYS A 1 110 ? 26.622 5.183 -39.194 1.00 87.44 110 LYS A O 1
ATOM 814 N N . ALA A 1 111 ? 26.053 4.398 -41.228 1.00 87.88 111 ALA A N 1
ATOM 815 C CA . ALA A 1 111 ? 27.364 4.503 -41.849 1.00 87.88 111 ALA A CA 1
ATOM 816 C C . ALA A 1 111 ? 27.354 5.664 -42.848 1.00 87.88 111 ALA A C 1
ATOM 818 O O . ALA A 1 111 ? 26.377 5.832 -43.582 1.00 87.88 111 ALA A O 1
ATOM 819 N N . SER A 1 112 ? 28.412 6.472 -42.864 1.00 87.44 112 SER A N 1
ATOM 820 C CA . SER A 1 112 ? 28.602 7.508 -43.879 1.00 87.44 112 SER A CA 1
ATOM 821 C C . SER A 1 112 ? 30.095 7.737 -44.156 1.00 87.44 112 SER A C 1
ATOM 823 O O . SER A 1 112 ? 30.855 7.917 -43.199 1.00 87.44 112 SER A O 1
ATOM 825 N N . PRO A 1 113 ? 30.526 7.800 -45.429 1.00 86.69 113 PRO A N 1
ATOM 826 C CA . PRO A 1 113 ? 29.737 7.502 -46.632 1.00 86.69 113 PRO A CA 1
ATOM 827 C C . PRO A 1 113 ? 29.390 6.003 -46.749 1.00 86.69 113 PRO A C 1
ATOM 829 O O . PRO A 1 113 ? 30.000 5.165 -46.092 1.00 86.69 113 PRO A O 1
ATOM 832 N N . ASP A 1 114 ? 28.388 5.668 -47.565 1.00 80.25 114 ASP A N 1
ATOM 833 C CA . ASP A 1 114 ? 27.952 4.289 -47.859 1.00 80.25 114 ASP A CA 1
ATOM 834 C C . ASP A 1 114 ? 28.890 3.558 -48.836 1.00 80.25 114 ASP A C 1
ATOM 836 O O . ASP A 1 114 ? 28.864 2.332 -48.941 1.00 80.25 114 ASP A O 1
ATOM 840 N N . ARG A 1 115 ? 29.738 4.317 -49.537 1.00 79.31 115 ARG A N 1
ATOM 841 C CA . ARG A 1 115 ? 30.820 3.833 -50.394 1.00 79.31 115 ARG A CA 1
ATOM 842 C C . ARG A 1 115 ? 32.089 4.615 -50.114 1.00 79.31 115 ARG A C 1
ATOM 844 O O . ARG A 1 115 ? 32.060 5.838 -49.997 1.00 79.31 115 ARG A O 1
ATOM 851 N N . VAL A 1 116 ? 33.198 3.898 -50.038 1.00 82.44 116 VAL A N 1
ATOM 852 C CA . VAL A 1 116 ? 34.509 4.450 -49.720 1.00 82.44 116 VAL A CA 1
ATOM 853 C C . VAL A 1 116 ? 35.524 3.873 -50.702 1.00 82.44 116 VAL A C 1
ATOM 855 O O . VAL A 1 116 ? 35.470 2.686 -51.015 1.00 82.44 116 VAL A O 1
ATOM 858 N N . GLU A 1 117 ? 36.399 4.717 -51.245 1.00 80.50 117 GLU A N 1
ATOM 859 C CA . GLU A 1 117 ? 37.557 4.241 -52.009 1.00 80.50 117 GLU A CA 1
ATOM 860 C C . GLU A 1 117 ? 38.621 3.710 -51.044 1.00 80.50 117 GLU A C 1
ATOM 862 O O . GLU A 1 117 ? 38.750 4.225 -49.928 1.00 80.50 117 GLU A O 1
ATOM 867 N N . GLU A 1 118 ? 39.392 2.713 -51.479 1.00 75.19 118 GLU A N 1
ATOM 868 C CA . GLU A 1 118 ? 40.461 2.102 -50.683 1.00 75.19 118 GLU A CA 1
ATOM 869 C C . GLU A 1 118 ? 41.370 3.152 -50.021 1.00 75.19 118 GLU A C 1
ATOM 871 O O . GLU A 1 118 ? 41.766 4.149 -50.627 1.00 75.19 118 GLU A O 1
ATOM 876 N N . GLY A 1 119 ? 41.690 2.929 -48.743 1.00 75.31 119 GLY A N 1
ATOM 877 C CA . GLY A 1 119 ? 42.516 3.835 -47.938 1.00 75.31 119 GL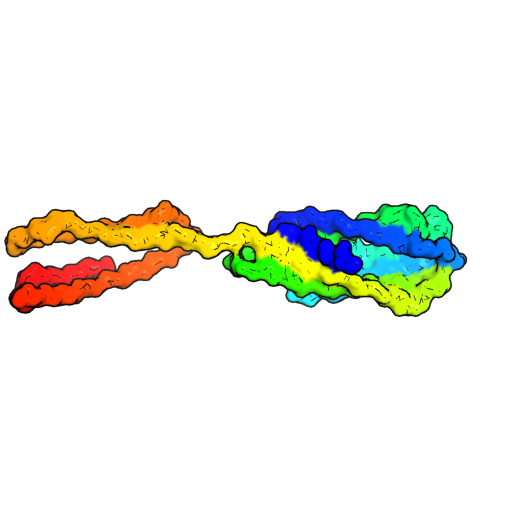Y A CA 1
ATOM 878 C C . GLY A 1 119 ? 41.767 5.001 -47.281 1.00 75.31 119 GLY A C 1
ATOM 879 O O . GLY A 1 119 ? 42.378 5.743 -46.513 1.00 75.31 119 GLY A O 1
ATOM 880 N N . ASN A 1 120 ? 40.460 5.155 -47.521 1.00 78.94 120 ASN A N 1
ATOM 881 C CA . ASN A 1 120 ? 39.628 6.150 -46.841 1.00 78.94 120 ASN A CA 1
ATOM 882 C C . ASN A 1 120 ? 38.786 5.532 -45.710 1.00 78.94 120 ASN A C 1
ATOM 884 O O . ASN A 1 120 ? 38.596 4.320 -45.628 1.00 78.94 120 ASN A O 1
ATOM 888 N N . MET A 1 121 ? 38.276 6.382 -44.813 1.00 79.69 121 MET A N 1
ATOM 889 C CA . MET A 1 121 ? 37.504 5.956 -43.641 1.00 79.69 121 MET A CA 1
ATOM 890 C C . MET A 1 121 ? 35.992 6.079 -43.854 1.00 79.69 121 MET A C 1
ATOM 892 O O . MET A 1 121 ? 35.511 7.028 -44.475 1.00 79.69 121 MET A O 1
ATOM 896 N N . VAL A 1 122 ? 35.243 5.162 -43.239 1.00 84.25 122 VAL A N 1
ATOM 897 C CA . VAL A 1 122 ? 33.793 5.266 -43.019 1.00 84.25 122 VAL A CA 1
ATOM 898 C C . VAL A 1 122 ? 33.554 5.620 -41.559 1.00 84.25 122 VAL A C 1
ATOM 900 O O . VAL A 1 122 ? 34.156 5.030 -40.665 1.00 84.25 122 VAL A O 1
ATOM 903 N N . THR A 1 123 ? 32.653 6.566 -41.301 1.00 85.00 123 THR A N 1
ATOM 904 C CA . THR A 1 123 ? 32.214 6.868 -39.936 1.00 85.00 123 THR A CA 1
ATOM 905 C C . THR A 1 123 ? 30.955 6.074 -39.617 1.00 85.00 123 THR A C 1
ATOM 907 O O . THR A 1 123 ? 29.946 6.197 -40.316 1.00 85.00 123 THR A O 1
ATOM 910 N N . LEU A 1 124 ? 31.000 5.291 -38.539 1.00 85.31 124 LEU A N 1
ATOM 911 C CA . LEU A 1 124 ? 29.821 4.679 -37.933 1.00 85.31 124 LEU A CA 1
ATOM 912 C C . LEU A 1 124 ? 29.307 5.591 -36.821 1.00 85.31 124 LEU A C 1
ATOM 914 O O . LEU A 1 124 ? 30.028 5.920 -35.885 1.00 85.31 124 LEU A O 1
ATOM 918 N N . THR A 1 125 ? 28.054 6.013 -36.924 1.00 85.81 125 THR A N 1
ATOM 919 C CA . THR A 1 125 ? 27.367 6.780 -35.885 1.00 85.81 125 THR A CA 1
ATOM 920 C C . THR A 1 125 ? 26.297 5.908 -35.246 1.00 85.81 125 THR A C 1
ATOM 922 O O . THR A 1 125 ? 25.357 5.478 -35.918 1.00 85.81 125 THR A O 1
ATOM 925 N N . ALA A 1 126 ? 26.440 5.669 -33.943 1.00 84.81 126 ALA A N 1
ATOM 926 C CA . ALA A 1 126 ? 25.415 5.082 -33.093 1.00 84.81 126 ALA A CA 1
ATOM 927 C C . ALA A 1 126 ? 24.615 6.199 -32.413 1.00 84.81 126 ALA A C 1
ATOM 929 O O . ALA A 1 126 ? 25.188 7.133 -31.855 1.00 84.81 126 ALA A O 1
ATOM 930 N N . THR A 1 127 ? 23.290 6.125 -32.465 1.00 84.81 127 THR A N 1
ATOM 931 C CA . THR A 1 127 ? 22.408 7.094 -31.805 1.00 84.81 127 THR A CA 1
ATOM 932 C C . THR A 1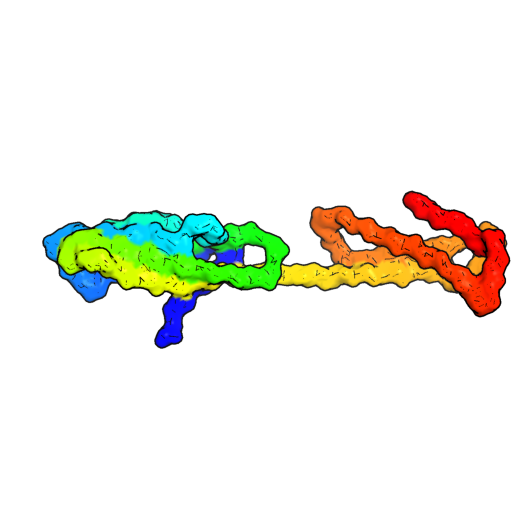 127 ? 21.357 6.353 -30.998 1.00 84.81 127 THR A C 1
ATOM 934 O O . THR A 1 127 ? 20.644 5.511 -31.544 1.00 84.81 127 THR A O 1
ATOM 937 N N . LEU A 1 128 ? 21.268 6.681 -29.711 1.00 83.44 128 LEU A N 1
ATOM 938 C CA . LEU A 1 128 ? 20.182 6.256 -28.834 1.00 83.44 128 LEU A CA 1
ATOM 939 C C . LEU A 1 128 ? 19.027 7.258 -28.948 1.00 83.44 128 LEU A C 1
ATOM 941 O O . LEU A 1 128 ? 19.270 8.462 -29.056 1.00 83.44 128 LEU A O 1
ATOM 945 N N . SER A 1 129 ? 17.777 6.787 -28.943 1.00 81.38 129 SER A N 1
ATOM 946 C CA . SER A 1 129 ? 16.600 7.675 -28.984 1.00 81.38 129 SER A CA 1
ATOM 947 C C . SER A 1 129 ? 16.423 8.512 -27.711 1.00 81.38 129 SER A C 1
ATOM 949 O O . SER A 1 129 ? 15.721 9.522 -27.754 1.00 81.38 129 SER A O 1
ATOM 951 N N . SER A 1 130 ? 17.082 8.141 -26.611 1.00 77.56 130 SER A N 1
ATOM 952 C CA . SER A 1 130 ? 17.129 8.892 -25.355 1.00 77.56 130 SER A CA 1
ATOM 953 C C . SER A 1 130 ? 18.425 8.609 -24.582 1.00 77.56 130 SER A C 1
ATOM 955 O O . SER A 1 130 ? 19.171 7.678 -24.895 1.00 77.56 130 SER A O 1
ATOM 957 N N . ALA A 1 131 ? 18.717 9.446 -23.583 1.00 73.06 131 ALA A N 1
ATOM 958 C CA . ALA A 1 131 ? 19.821 9.210 -22.658 1.00 73.06 131 ALA A CA 1
ATOM 959 C C . ALA A 1 131 ? 19.479 8.059 -21.700 1.00 73.06 131 ALA A C 1
ATOM 961 O O . ALA A 1 131 ? 18.340 7.948 -21.250 1.00 73.06 131 ALA A O 1
ATOM 962 N N . LEU A 1 132 ? 20.473 7.230 -21.376 1.00 70.81 132 LEU A N 1
ATOM 963 C CA . LEU A 1 132 ? 20.331 6.125 -20.430 1.00 70.81 132 LEU A CA 1
ATOM 964 C C . LEU A 1 132 ? 20.860 6.522 -19.043 1.00 70.81 132 LEU A C 1
ATOM 966 O O . LEU A 1 132 ? 21.851 7.253 -18.966 1.00 70.81 132 LEU A O 1
ATOM 970 N N . PRO A 1 133 ? 20.250 6.020 -17.953 1.00 66.12 133 PRO A N 1
ATOM 971 C CA . PRO A 1 133 ? 20.702 6.299 -16.588 1.00 66.12 133 PRO A CA 1
ATOM 972 C C . PRO A 1 133 ? 22.027 5.598 -16.241 1.00 66.12 133 PRO A C 1
ATOM 974 O O . PRO A 1 133 ? 22.684 5.967 -15.269 1.00 66.12 133 PRO A O 1
ATOM 977 N N . ALA A 1 134 ? 22.444 4.611 -17.041 1.00 70.00 134 ALA A N 1
ATOM 978 C CA . ALA A 1 134 ? 23.697 3.881 -16.890 1.00 70.00 134 ALA A CA 1
ATOM 979 C C . ALA A 1 134 ? 24.401 3.682 -18.243 1.00 70.00 134 ALA A C 1
ATOM 981 O O . ALA A 1 134 ? 23.780 3.734 -19.306 1.00 70.00 134 ALA A O 1
ATOM 982 N N . ALA A 1 135 ? 25.716 3.445 -18.196 1.00 74.94 135 ALA A N 1
ATOM 983 C CA . ALA A 1 135 ? 26.512 3.164 -19.386 1.00 74.94 135 ALA A CA 1
ATOM 984 C C . ALA A 1 135 ? 26.124 1.811 -20.007 1.00 74.94 135 ALA A C 1
ATOM 986 O O . ALA A 1 135 ? 25.980 0.815 -19.299 1.00 74.94 135 ALA A O 1
ATOM 987 N N . VAL A 1 136 ? 26.008 1.773 -21.337 1.00 73.75 136 VAL A N 1
ATOM 988 C CA . VAL A 1 136 ? 25.734 0.559 -22.118 1.00 73.75 136 VAL A CA 1
ATOM 989 C C . VAL A 1 136 ? 26.840 0.354 -23.143 1.00 73.75 136 VAL A C 1
ATOM 991 O O . VAL A 1 136 ? 27.230 1.287 -23.845 1.00 73.75 136 VAL A O 1
ATOM 994 N N . THR A 1 137 ? 27.328 -0.881 -23.247 1.00 76.94 137 THR A N 1
ATOM 995 C CA . THR A 1 137 ? 28.328 -1.278 -24.243 1.00 76.94 137 THR A CA 1
ATOM 996 C C . THR A 1 137 ? 27.635 -1.762 -25.514 1.00 76.94 137 THR A C 1
ATOM 998 O O . THR A 1 137 ? 26.804 -2.667 -25.463 1.00 76.94 137 THR A O 1
ATOM 1001 N N . VAL A 1 138 ? 28.002 -1.194 -26.666 1.00 72.62 138 VAL A N 1
ATOM 1002 C CA . VAL A 1 138 ? 27.552 -1.648 -27.991 1.00 72.62 138 VAL A CA 1
ATOM 1003 C C . VAL A 1 138 ? 28.718 -2.344 -28.686 1.00 72.62 138 VAL A C 1
ATOM 1005 O O . VAL A 1 138 ? 29.717 -1.705 -29.004 1.00 72.62 138 VAL A O 1
ATOM 1008 N N . SER A 1 139 ? 28.603 -3.648 -28.937 1.00 76.50 139 SER A N 1
ATOM 1009 C CA . SER A 1 139 ? 29.613 -4.401 -29.689 1.00 76.50 139 SER A CA 1
ATOM 1010 C C . SER A 1 139 ? 29.365 -4.279 -31.192 1.00 76.50 139 SER A C 1
ATOM 1012 O O . SER A 1 139 ? 28.276 -4.588 -31.675 1.00 76.50 139 SER A O 1
ATOM 1014 N N . LEU A 1 140 ? 30.381 -3.847 -31.938 1.00 74.31 140 LEU A N 1
ATOM 1015 C CA . LEU A 1 140 ? 30.358 -3.789 -33.399 1.00 74.31 140 LEU A CA 1
ATOM 1016 C C . LEU A 1 140 ? 31.103 -4.996 -33.971 1.00 74.31 140 LEU A C 1
ATOM 1018 O O . LEU A 1 140 ? 32.234 -5.277 -33.584 1.00 74.31 140 LEU A O 1
ATOM 1022 N N . THR A 1 141 ? 30.486 -5.688 -34.926 1.00 72.94 141 THR A N 1
ATOM 1023 C CA . THR A 1 141 ? 31.133 -6.751 -35.703 1.00 72.94 141 THR A CA 1
ATOM 1024 C C . THR A 1 141 ? 31.062 -6.404 -37.181 1.00 72.94 141 THR A C 1
ATOM 1026 O O . THR A 1 141 ? 29.967 -6.244 -37.720 1.00 72.94 141 THR A O 1
ATOM 1029 N N . ALA A 1 142 ? 32.216 -6.304 -37.837 1.00 71.00 142 ALA A N 1
ATOM 1030 C CA . ALA A 1 142 ? 32.296 -6.210 -39.289 1.00 71.00 142 ALA A CA 1
ATOM 1031 C C . ALA A 1 142 ? 32.376 -7.619 -39.893 1.00 71.00 142 ALA A C 1
ATOM 1033 O O . ALA A 1 142 ? 33.134 -8.464 -39.417 1.00 71.00 142 ALA A O 1
ATOM 1034 N N . THR A 1 143 ? 31.599 -7.865 -40.943 1.00 68.94 143 THR A N 1
ATOM 1035 C CA . THR A 1 143 ? 31.632 -9.110 -41.721 1.00 68.94 143 THR A CA 1
ATOM 1036 C C . THR A 1 143 ? 31.972 -8.784 -43.172 1.00 68.94 143 THR A C 1
ATOM 1038 O O . THR A 1 143 ? 31.356 -7.859 -43.709 1.00 68.94 143 THR A O 1
ATOM 1041 N N . PRO A 1 144 ? 32.898 -9.516 -43.818 1.00 69.38 144 PRO A N 1
ATOM 1042 C CA . PRO A 1 144 ? 33.203 -9.321 -45.233 1.00 69.38 144 PRO A CA 1
ATOM 1043 C C . PRO A 1 144 ? 31.956 -9.445 -46.119 1.00 69.38 144 PRO A C 1
ATOM 1045 O O . PRO A 1 144 ? 31.069 -10.256 -45.838 1.00 69.38 144 PRO A O 1
ATOM 1048 N N . GLY A 1 145 ? 31.893 -8.632 -47.176 1.00 63.44 145 GLY A N 1
ATOM 1049 C CA . GLY A 1 145 ? 30.853 -8.718 -48.205 1.00 63.44 145 GLY A CA 1
ATOM 1050 C C . GLY A 1 145 ? 31.070 -9.876 -49.189 1.00 63.44 145 GLY A C 1
ATOM 1051 O O . GLY A 1 145 ? 32.032 -10.630 -49.070 1.00 63.44 145 GLY A O 1
ATOM 1052 N N . ASP A 1 146 ? 30.167 -10.003 -50.166 1.00 51.38 146 ASP A N 1
ATOM 1053 C CA . ASP A 1 146 ? 30.260 -10.943 -51.296 1.00 51.38 146 ASP A CA 1
ATOM 1054 C C . ASP A 1 146 ? 30.302 -10.152 -52.627 1.00 51.38 146 ASP A C 1
ATOM 1056 O O . ASP A 1 146 ? 29.387 -9.349 -52.860 1.00 51.38 146 ASP A O 1
ATOM 1060 N N . PRO A 1 147 ? 31.322 -10.323 -53.502 1.00 56.38 147 PRO A N 1
ATOM 1061 C CA . PRO A 1 147 ? 32.506 -11.178 -53.335 1.00 56.38 147 PRO A CA 1
ATOM 1062 C C . PRO A 1 147 ? 33.387 -10.722 -52.163 1.00 56.38 147 PRO A C 1
ATOM 1064 O O . PRO A 1 147 ? 33.310 -9.552 -51.780 1.00 56.38 147 PRO A O 1
ATOM 1067 N N . PRO A 1 148 ? 34.189 -11.631 -51.571 1.00 58.66 148 PRO A N 1
ATOM 1068 C CA . PRO A 1 148 ? 34.986 -11.316 -50.394 1.00 58.66 148 PRO A CA 1
ATOM 1069 C C . PRO A 1 148 ? 35.892 -10.129 -50.692 1.00 58.66 148 PRO A C 1
ATOM 1071 O O . PRO A 1 148 ? 36.725 -10.184 -51.593 1.00 58.66 148 PRO A O 1
ATOM 1074 N N . THR A 1 149 ? 35.705 -9.064 -49.920 1.00 58.28 149 THR A N 1
ATOM 1075 C CA . THR A 1 149 ? 36.685 -7.989 -49.785 1.00 58.28 149 THR A CA 1
ATOM 1076 C C . THR A 1 149 ? 38.006 -8.611 -49.332 1.00 58.28 149 THR A C 1
ATOM 1078 O O . THR A 1 149 ? 38.003 -9.430 -48.404 1.00 58.28 149 THR A O 1
ATOM 1081 N N . GLU A 1 150 ? 39.106 -8.275 -49.999 1.00 59.75 150 GLU A N 1
ATOM 1082 C CA . GLU A 1 150 ? 40.435 -8.799 -49.690 1.00 59.75 150 GLU A CA 1
ATOM 1083 C C . GLU A 1 150 ? 40.813 -8.443 -48.234 1.00 59.75 150 GLU A C 1
ATOM 1085 O O . GLU A 1 150 ? 40.324 -7.452 -47.683 1.00 59.75 150 GLU A O 1
ATOM 1090 N N . PRO A 1 151 ? 41.679 -9.219 -47.555 1.00 57.88 151 PRO A N 1
ATOM 1091 C CA . PRO A 1 151 ? 42.019 -8.996 -46.142 1.00 57.88 151 PRO A CA 1
ATOM 1092 C C . PRO A 1 151 ? 42.581 -7.600 -45.795 1.00 57.88 151 PRO A C 1
ATOM 1094 O O . PRO A 1 151 ? 42.706 -7.275 -44.617 1.00 57.88 151 PRO A O 1
ATOM 1097 N N . ASN A 1 152 ? 42.953 -6.795 -46.793 1.00 62.03 152 ASN A N 1
ATOM 1098 C CA . ASN A 1 152 ? 43.445 -5.419 -46.678 1.00 62.03 152 ASN A CA 1
ATOM 1099 C C . ASN A 1 152 ? 42.375 -4.337 -46.932 1.00 62.03 152 ASN A C 1
ATOM 1101 O O . ASN A 1 152 ? 42.701 -3.154 -46.843 1.00 62.03 152 ASN A O 1
ATOM 1105 N N . ASP A 1 153 ? 41.128 -4.713 -47.220 1.00 61.25 153 ASP A N 1
ATOM 1106 C CA . ASP A 1 153 ? 40.045 -3.777 -47.561 1.00 61.25 153 ASP A CA 1
ATOM 1107 C C . ASP A 1 153 ? 39.372 -3.149 -46.327 1.00 61.25 153 ASP A C 1
ATOM 1109 O O . ASP A 1 153 ? 38.644 -2.162 -46.441 1.00 61.25 153 ASP A O 1
ATOM 1113 N N . TYR A 1 154 ? 39.615 -3.693 -45.131 1.00 59.31 154 TYR A N 1
ATOM 1114 C CA . TYR A 1 154 ? 39.145 -3.127 -43.867 1.00 59.31 154 TYR A CA 1
ATOM 1115 C C . TYR A 1 154 ? 40.241 -3.161 -42.795 1.00 59.31 154 TYR A C 1
ATOM 1117 O O . TYR A 1 154 ? 40.957 -4.145 -42.624 1.00 59.31 154 TYR A O 1
ATOM 1125 N N . GLY A 1 155 ? 40.376 -2.056 -42.056 1.00 59.28 155 GLY A N 1
ATOM 1126 C CA . GLY A 1 155 ? 41.248 -1.973 -40.883 1.00 59.28 155 GLY A CA 1
ATOM 1127 C C . GLY A 1 155 ? 40.605 -2.593 -39.633 1.00 59.28 155 GLY A C 1
ATOM 1128 O O . GLY A 1 155 ? 39.400 -2.857 -39.626 1.00 59.28 155 GLY A O 1
ATOM 1129 N N . PRO A 1 156 ? 41.378 -2.816 -38.553 1.00 57.66 156 PRO A N 1
ATOM 1130 C CA . PRO A 1 156 ? 40.809 -3.215 -37.270 1.00 57.66 156 PRO A CA 1
ATOM 1131 C C . PRO A 1 156 ? 39.828 -2.145 -36.767 1.00 57.66 156 PRO A C 1
ATOM 1133 O O . PRO A 1 156 ? 40.069 -0.946 -36.928 1.00 57.66 156 PRO A O 1
ATOM 1136 N N . LEU A 1 157 ? 38.723 -2.576 -36.152 1.00 54.00 157 LEU A N 1
ATOM 1137 C CA . LEU A 1 157 ? 37.829 -1.663 -35.440 1.00 54.00 157 LEU A CA 1
ATOM 1138 C C . LEU A 1 157 ? 38.593 -1.059 -34.246 1.00 54.00 157 LEU A C 1
ATOM 1140 O O . LEU A 1 157 ? 39.329 -1.796 -33.586 1.00 54.00 157 LEU A O 1
ATOM 1144 N N . PRO A 1 158 ? 38.461 0.250 -33.969 1.00 52.03 158 PRO A N 1
ATOM 1145 C CA . PRO A 1 158 ? 39.021 0.827 -32.751 1.00 52.03 158 PRO A CA 1
ATOM 1146 C C . PRO A 1 158 ? 38.355 0.197 -31.515 1.00 52.03 158 PRO A C 1
ATOM 1148 O O . PRO A 1 158 ? 37.149 -0.060 -31.542 1.00 52.03 158 PRO A O 1
ATOM 1151 N N . GLU A 1 159 ? 39.155 -0.069 -30.473 1.00 41.69 159 GLU A N 1
ATOM 1152 C CA . GLU A 1 159 ? 38.685 -0.516 -29.146 1.00 41.69 159 GLU A CA 1
ATOM 1153 C C . GLU A 1 159 ? 37.863 0.557 -28.421 1.00 41.69 159 GLU A C 1
ATOM 1155 O O . GLU A 1 159 ? 38.215 1.758 -28.531 1.00 41.69 159 GLU A O 1
#

Sequence (159 aa):
MRDKVEVPEGSDKKMDVVLSAAPSADVTVTISGHAGTDLTPSPTSLTFTPANWNTDQPVMLTAVQDIDFVDDLVNLTLTANGGGYVDLVKTVALTIVDDDAPSDVMLRLKASPDRVEEGNMVTLTATLSSALPAAVTVSLTATPGDPPTEPNDYGPLPE

Secondary structure (DSSP, 8-state):
---EEEEETT-EEEEEE--SS--SS-EEEEEES-TTSSEEEE-SEEEE-TTTTTSPEEEEEEEPP-S-SS-EEEEEEEEEEETTEEEEEEEEEEEEEP--------EEEEEESSS--TT---EEEEEESS--SS-----------SSPPPTTSSPPPP-

pLDDT: mean 86.06, std 14.45, range [38.53, 98.56]

Mean predicted aligned error: 11.44 Å